Protein AF-A0A3P7MYC3-F1 (afdb_monomer_lite)

InterPro domains:
  IPR011935 Conserved hypothetical protein CHP02231 [PTHR31005] (7-88)
  IPR037291 Domain of unknown function DUF4139 [PF13598] (20-87)

Secondary structure (DSSP, 8-state):
--PPPPP--PPP--TT----------TTEEEEEPPPEEEEEEE-SSS-EEEEEEE--EEEEE-SSS--------PPPPPSSTT-----

pLDDT: mean 75.91, std 12.46, range [37.31, 91.69]

Structure (mmCIF, N/CA/C/O backbone):
data_AF-A0A3P7MYC3-F1
#
_entry.id   AF-A0A3P7MYC3-F1
#
loop_
_atom_site.group_PDB
_atom_site.id
_atom_site.type_symbol
_atom_site.label_atom_id
_atom_site.label_alt_id
_atom_site.label_comp_id
_atom_site.label_asym_id
_atom_site.label_entity_id
_atom_site.label_seq_id
_atom_site.pdbx_PDB_ins_code
_atom_site.Cartn_x
_atom_site.Cartn_y
_atom_site.Cartn_z
_atom_site.occupancy
_atom_site.B_iso_or_equiv
_atom_site.auth_seq_id
_atom_site.auth_comp_id
_atom_site.auth_asym_id
_atom_site.auth_atom_id
_atom_site.pdbx_PDB_model_num
ATOM 1 N N . MET A 1 1 ? 7.156 22.119 -21.448 1.00 39.41 1 MET A N 1
ATOM 2 C CA . MET A 1 1 ? 7.632 20.748 -21.162 1.00 39.41 1 MET A CA 1
ATOM 3 C C . MET A 1 1 ? 8.310 20.796 -19.806 1.00 39.41 1 MET A C 1
ATOM 5 O O . MET A 1 1 ? 9.308 21.489 -19.689 1.00 39.41 1 MET A O 1
ATOM 9 N N . ASN A 1 2 ? 7.730 20.172 -18.779 1.00 37.31 2 ASN A N 1
ATOM 10 C CA . ASN A 1 2 ? 8.279 20.213 -17.420 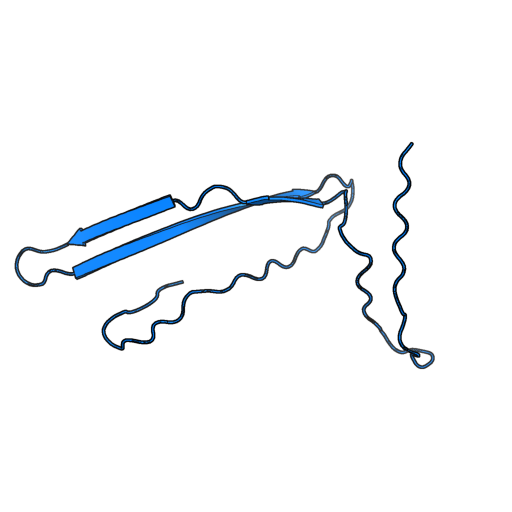1.00 37.31 2 ASN A CA 1
ATOM 11 C C . ASN A 1 2 ? 9.092 18.938 -17.183 1.00 37.31 2 ASN A C 1
ATOM 13 O O . ASN A 1 2 ? 8.516 17.856 -17.089 1.00 37.31 2 ASN A O 1
ATOM 17 N N . THR A 1 3 ? 10.415 19.067 -17.119 1.00 40.03 3 THR A N 1
ATOM 18 C CA . THR A 1 3 ? 11.333 17.959 -16.827 1.00 40.03 3 THR A CA 1
ATOM 19 C C . THR A 1 3 ? 11.608 17.929 -15.328 1.00 40.03 3 THR A C 1
ATOM 21 O O . THR A 1 3 ? 12.081 18.913 -14.765 1.00 40.03 3 THR A O 1
ATOM 24 N N . ILE A 1 4 ? 11.292 16.812 -14.670 1.00 52.12 4 ILE A N 1
ATOM 25 C CA . ILE A 1 4 ? 11.585 16.594 -13.249 1.00 52.12 4 ILE A CA 1
ATOM 26 C C . ILE A 1 4 ? 12.930 15.866 -13.151 1.00 52.12 4 ILE A C 1
ATOM 28 O O . ILE A 1 4 ? 13.090 14.787 -13.718 1.00 52.12 4 ILE A O 1
ATOM 32 N N . HIS A 1 5 ? 13.888 16.454 -12.433 1.00 49.78 5 HIS A N 1
ATOM 33 C CA . HIS A 1 5 ? 15.183 15.839 -12.138 1.00 49.78 5 HIS A CA 1
ATOM 34 C C . HIS A 1 5 ? 15.132 15.151 -10.767 1.00 49.78 5 HIS A C 1
ATOM 36 O O . HIS A 1 5 ? 14.925 15.813 -9.752 1.00 49.78 5 HIS A O 1
ATOM 42 N N . PHE A 1 6 ? 15.348 13.834 -10.727 1.00 50.78 6 PHE A N 1
ATOM 43 C CA . PHE A 1 6 ? 15.534 13.083 -9.483 1.00 50.78 6 PHE A CA 1
ATOM 44 C C . PHE A 1 6 ? 17.032 12.835 -9.262 1.00 50.78 6 PHE A C 1
ATOM 46 O O . PHE A 1 6 ? 17.686 12.220 -10.102 1.00 50.78 6 PHE A O 1
ATOM 53 N N . GLN A 1 7 ? 17.584 13.314 -8.143 1.00 54.56 7 GLN A N 1
ATOM 54 C CA . GLN A 1 7 ? 18.947 12.989 -7.715 1.00 54.56 7 GLN A CA 1
ATOM 55 C C . GLN A 1 7 ? 18.878 11.863 -6.676 1.00 54.56 7 GLN A C 1
ATOM 57 O O . GLN A 1 7 ? 18.317 12.042 -5.597 1.00 54.56 7 GLN A O 1
ATOM 62 N N . THR A 1 8 ? 19.442 10.699 -6.992 1.00 59.12 8 THR A N 1
ATOM 63 C CA . THR A 1 8 ? 19.514 9.550 -6.075 1.00 59.12 8 THR A CA 1
ATOM 64 C C . THR A 1 8 ? 20.962 9.192 -5.780 1.00 59.12 8 THR A C 1
ATOM 66 O O . THR A 1 8 ? 21.743 8.950 -6.699 1.00 59.12 8 THR A O 1
ATOM 69 N N . PHE A 1 9 ? 21.314 9.124 -4.495 1.00 61.59 9 PHE A N 1
ATOM 70 C CA . PHE A 1 9 ? 22.631 8.686 -4.041 1.00 61.59 9 PHE A CA 1
ATOM 71 C C . PHE A 1 9 ? 22.716 7.160 -4.069 1.00 61.59 9 PHE A C 1
ATOM 73 O O . PHE A 1 9 ? 22.018 6.466 -3.326 1.00 61.59 9 PHE A O 1
ATOM 80 N N . LEU A 1 10 ? 23.577 6.642 -4.939 1.00 67.62 10 LEU A N 1
ATOM 81 C CA . LEU A 1 10 ? 23.873 5.220 -5.037 1.00 67.62 10 LEU A CA 1
ATOM 82 C C . LEU A 1 10 ? 24.970 4.895 -4.016 1.00 67.62 10 LEU A C 1
ATOM 84 O O . LEU A 1 10 ? 26.021 5.535 -3.998 1.00 67.62 10 LEU A O 1
ATOM 88 N N . LYS A 1 11 ? 24.705 3.945 -3.116 1.00 67.94 11 LYS A N 1
ATOM 89 C CA . LYS A 1 11 ? 25.716 3.475 -2.160 1.00 67.94 11 LYS A CA 1
ATOM 90 C C . LYS A 1 11 ? 26.829 2.762 -2.935 1.00 67.94 11 LYS A C 1
ATOM 92 O O . LYS A 1 11 ? 26.534 2.089 -3.918 1.00 67.94 11 LYS A O 1
ATOM 97 N N . SER A 1 12 ? 28.081 2.903 -2.498 1.00 73.12 12 SER A N 1
ATOM 98 C CA . SER A 1 12 ? 29.191 2.133 -3.073 1.00 73.12 12 SER A CA 1
ATOM 99 C C . SER A 1 12 ? 28.911 0.642 -2.872 1.00 73.12 12 SER A C 1
ATOM 101 O O . SER A 1 12 ? 28.703 0.215 -1.736 1.00 73.12 12 SER A O 1
ATOM 103 N N . VAL A 1 13 ? 28.829 -0.112 -3.967 1.00 80.81 13 VAL A N 1
ATOM 104 C CA . VAL A 1 13 ? 28.490 -1.544 -3.993 1.00 80.81 13 VAL A CA 1
ATOM 105 C C . VAL A 1 13 ? 29.630 -2.309 -4.645 1.00 80.81 13 VAL A C 1
ATOM 107 O O . VAL A 1 13 ? 30.275 -1.803 -5.566 1.00 80.81 13 VAL A O 1
ATOM 110 N N . SER A 1 14 ? 29.903 -3.516 -4.157 1.00 84.25 14 SER A N 1
ATOM 111 C CA . SER A 1 14 ? 31.008 -4.320 -4.681 1.00 84.25 14 SER A CA 1
ATOM 112 C C . SER A 1 14 ? 30.664 -4.906 -6.059 1.00 84.25 14 SER A C 1
ATOM 114 O O . SER A 1 14 ? 29.486 -5.136 -6.353 1.00 84.25 14 SER A O 1
ATOM 116 N N . PRO A 1 15 ? 31.657 -5.204 -6.919 1.00 78.81 15 PRO A N 1
ATOM 117 C CA . PRO A 1 15 ? 31.409 -5.913 -8.172 1.00 78.81 15 PRO A CA 1
ATOM 118 C C . PRO A 1 15 ? 30.673 -7.241 -7.920 1.00 78.81 15 PRO A C 1
ATOM 120 O O . PRO A 1 15 ? 31.165 -8.098 -7.190 1.00 78.81 15 PRO A O 1
ATOM 123 N N . GLY A 1 16 ? 29.484 -7.403 -8.510 1.00 81.75 16 GLY A N 1
ATOM 124 C CA . GLY A 1 16 ? 28.625 -8.588 -8.344 1.00 81.75 16 GLY A CA 1
ATOM 125 C C . GLY A 1 16 ? 27.527 -8.465 -7.278 1.00 81.75 16 GLY A C 1
ATOM 126 O O . GLY A 1 16 ? 26.673 -9.345 -7.177 1.00 81.75 16 GLY A O 1
ATOM 127 N N . GLU A 1 17 ? 27.499 -7.377 -6.510 1.00 82.12 17 GLU A N 1
ATOM 128 C CA . GLU A 1 17 ? 26.494 -7.149 -5.474 1.00 82.12 17 GLU A CA 1
ATOM 129 C C . GLU A 1 17 ? 25.189 -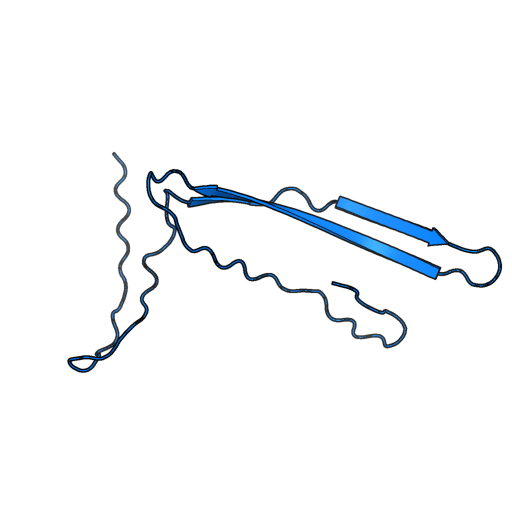6.578 -6.059 1.00 82.12 17 GLU A C 1
ATOM 131 O O . GLU A 1 17 ? 25.192 -5.707 -6.932 1.00 82.12 17 GLU A O 1
ATOM 136 N N . ARG A 1 18 ? 24.040 -7.065 -5.575 1.00 78.31 18 ARG A N 1
ATOM 137 C CA . ARG A 1 18 ? 22.728 -6.509 -5.932 1.00 78.31 18 ARG A CA 1
ATOM 138 C C . ARG A 1 18 ? 22.395 -5.364 -4.989 1.00 78.31 18 ARG A C 1
ATOM 140 O O . ARG A 1 18 ? 22.424 -5.539 -3.776 1.00 78.31 18 ARG A O 1
ATOM 147 N N . PHE A 1 19 ? 21.985 -4.230 -5.542 1.00 79.06 19 PHE A N 1
ATOM 148 C CA . PHE A 1 19 ? 21.534 -3.082 -4.763 1.00 79.06 19 PHE A CA 1
ATOM 149 C C . PHE A 1 19 ? 20.110 -2.679 -5.142 1.00 79.06 19 PHE A C 1
ATOM 151 O O . PHE A 1 19 ? 19.626 -2.976 -6.232 1.00 79.06 19 PHE A O 1
ATOM 158 N N . SER A 1 20 ? 19.438 -1.984 -4.224 1.00 74.06 20 SER A N 1
ATOM 159 C CA . SER A 1 20 ? 18.116 -1.399 -4.442 1.00 74.06 20 SER A CA 1
ATOM 160 C C . SER A 1 20 ? 18.234 0.118 -4.375 1.00 74.06 20 SER A C 1
ATOM 162 O O . SER A 1 20 ? 18.764 0.651 -3.400 1.00 74.06 20 SER A O 1
ATOM 164 N N . CYS A 1 21 ? 17.722 0.818 -5.385 1.00 74.06 21 CYS A N 1
ATOM 165 C CA . CYS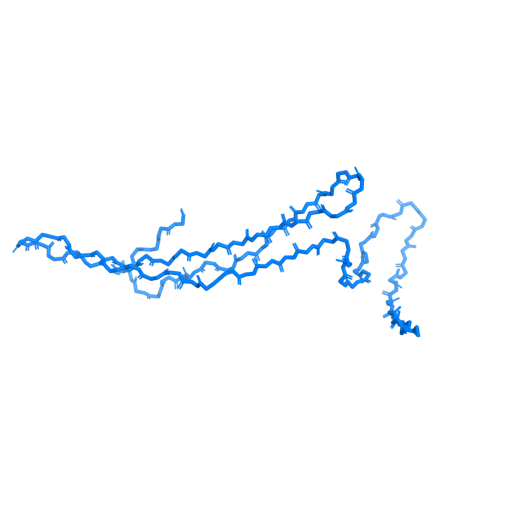 A 1 21 ? 17.635 2.276 -5.395 1.00 74.06 21 CYS A CA 1
ATOM 166 C C . CYS A 1 21 ? 16.201 2.713 -5.713 1.00 74.06 21 CYS A C 1
ATOM 168 O O . CYS A 1 21 ? 15.544 2.152 -6.588 1.00 74.06 21 CYS A O 1
ATOM 170 N N . SER A 1 22 ? 15.698 3.695 -4.968 1.00 73.88 22 SER A N 1
ATOM 171 C CA . SER A 1 22 ? 14.358 4.241 -5.179 1.00 73.88 22 SER A CA 1
ATOM 172 C C . SER A 1 22 ? 14.444 5.400 -6.163 1.00 73.88 22 SER A C 1
ATOM 174 O O . SER A 1 22 ? 14.925 6.466 -5.796 1.00 73.88 22 SER A O 1
ATOM 176 N N . LEU A 1 23 ? 13.961 5.205 -7.390 1.00 76.81 23 LEU A N 1
ATOM 177 C CA . LEU A 1 23 ? 14.023 6.204 -8.470 1.00 76.81 23 LEU A CA 1
ATOM 178 C C . LEU A 1 23 ? 12.891 7.249 -8.424 1.00 76.81 23 LEU A C 1
ATOM 180 O O . LEU A 1 23 ? 12.730 8.034 -9.353 1.00 76.81 23 LEU A O 1
ATOM 184 N N . GLY A 1 24 ? 12.112 7.274 -7.341 1.00 75.50 24 GLY A N 1
ATOM 185 C CA . GLY A 1 24 ? 10.976 8.175 -7.174 1.00 75.50 24 GLY A CA 1
ATOM 186 C C . GLY A 1 24 ? 9.646 7.555 -7.604 1.00 75.50 24 GLY A C 1
ATOM 187 O O . GLY A 1 24 ? 9.473 6.336 -7.580 1.00 75.50 24 GLY A O 1
ATOM 188 N N . VAL A 1 25 ? 8.679 8.417 -7.922 1.00 77.00 25 VAL A N 1
ATOM 189 C CA . VAL A 1 25 ? 7.307 8.019 -8.262 1.00 77.00 25 VAL A CA 1
ATOM 190 C C . VAL A 1 25 ? 7.244 7.598 -9.726 1.00 77.00 25 VAL A C 1
ATOM 192 O O . VAL A 1 25 ? 7.541 8.385 -10.622 1.00 77.00 25 VAL A O 1
ATOM 195 N N . ASP A 1 26 ? 6.823 6.360 -9.965 1.00 81.44 26 ASP A N 1
ATOM 196 C CA . ASP A 1 26 ? 6.612 5.829 -11.306 1.00 81.44 26 ASP A CA 1
ATOM 197 C C . ASP A 1 26 ? 5.320 6.393 -11.914 1.00 81.44 26 ASP A C 1
ATOM 199 O O . ASP A 1 26 ? 4.219 6.061 -11.476 1.00 81.44 26 ASP A O 1
ATOM 203 N N . THR A 1 27 ? 5.437 7.241 -12.937 1.00 80.38 27 THR A N 1
ATOM 204 C CA . THR A 1 27 ? 4.282 7.885 -13.583 1.00 80.38 27 THR A CA 1
ATOM 205 C C . THR A 1 27 ? 3.404 6.915 -14.373 1.00 80.38 27 THR A C 1
ATOM 207 O O . THR A 1 27 ? 2.257 7.247 -14.677 1.00 80.38 27 THR A O 1
ATOM 210 N N . ALA A 1 28 ? 3.900 5.714 -14.689 1.00 84.12 28 ALA A N 1
ATOM 211 C CA . ALA A 1 28 ? 3.131 4.699 -15.396 1.00 84.12 28 ALA A CA 1
ATOM 212 C C . ALA A 1 28 ? 2.246 3.862 -14.457 1.00 84.12 28 ALA A C 1
ATOM 214 O O . ALA A 1 28 ? 1.310 3.212 -14.931 1.00 84.12 28 ALA A O 1
ATOM 215 N N . ILE A 1 29 ? 2.492 3.894 -13.144 1.00 86.38 29 ILE A N 1
ATOM 216 C CA . ILE A 1 29 ? 1.666 3.221 -12.139 1.00 86.38 29 ILE A CA 1
ATOM 217 C C . ILE A 1 29 ? 0.832 4.267 -11.404 1.00 86.38 29 ILE A C 1
ATOM 219 O O . ILE A 1 29 ? 1.335 5.044 -10.598 1.00 86.38 29 ILE A O 1
ATOM 223 N N . ARG A 1 30 ? -0.477 4.275 -11.656 1.00 87.81 30 ARG A N 1
ATOM 224 C CA . ARG A 1 30 ? -1.406 5.176 -10.971 1.00 87.81 30 ARG A CA 1
ATOM 225 C C . ARG A 1 30 ? -2.043 4.462 -9.788 1.00 87.81 30 ARG A C 1
ATOM 227 O O . ARG A 1 30 ? -2.667 3.418 -9.961 1.00 87.81 30 ARG A O 1
ATOM 234 N N . ILE A 1 31 ? -1.919 5.056 -8.607 1.00 87.88 31 ILE A N 1
ATOM 235 C CA . ILE A 1 31 ? -2.535 4.572 -7.370 1.00 87.88 31 ILE A CA 1
ATOM 236 C C . ILE A 1 31 ? -3.594 5.585 -6.945 1.00 87.88 31 ILE A C 1
ATOM 238 O O . ILE A 1 31 ? -3.313 6.778 -6.843 1.00 87.88 31 ILE A O 1
ATOM 242 N N . GLU A 1 32 ? -4.813 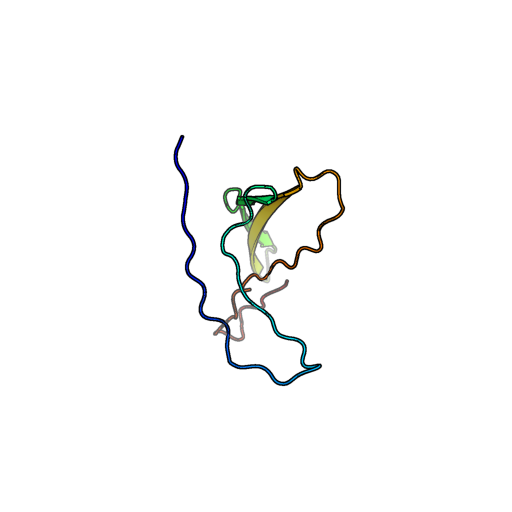5.116 -6.707 1.00 89.19 32 GLU A N 1
ATOM 243 C CA . GLU A 1 32 ? -5.910 5.929 -6.197 1.00 89.19 32 GLU A CA 1
ATOM 244 C C . GLU A 1 32 ? -6.421 5.345 -4.879 1.00 89.19 32 GLU A C 1
ATOM 246 O O . GLU A 1 32 ? -6.844 4.190 -4.813 1.00 89.19 32 GLU A O 1
ATOM 251 N N . TYR A 1 33 ? -6.399 6.171 -3.834 1.00 89.62 33 TYR A N 1
ATOM 252 C CA . TYR A 1 33 ? -6.976 5.855 -2.534 1.00 89.62 33 TYR A CA 1
ATOM 253 C C . TYR A 1 33 ? 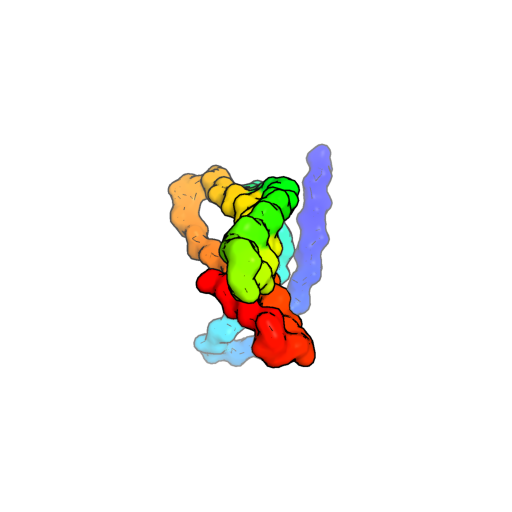-8.393 6.406 -2.489 1.00 89.62 33 TYR A C 1
ATOM 255 O O . TYR A 1 33 ? -8.595 7.622 -2.502 1.00 89.62 33 TYR A O 1
ATOM 263 N N . LYS A 1 34 ? -9.384 5.516 -2.460 1.00 89.69 34 LYS A N 1
ATOM 264 C CA . LYS A 1 34 ? -10.773 5.933 -2.281 1.00 89.69 34 LYS A CA 1
ATOM 265 C C . LYS A 1 34 ? -11.027 6.314 -0.817 1.00 89.69 34 LYS A C 1
ATOM 267 O O . LYS A 1 34 ? -10.259 5.924 0.058 1.00 89.69 34 LYS A O 1
ATOM 272 N N . PRO A 1 35 ? -12.083 7.093 -0.532 1.00 86.69 35 PRO A N 1
ATOM 273 C CA . PRO A 1 35 ? -12.469 7.390 0.841 1.00 86.69 35 PRO A CA 1
ATOM 274 C C . PRO A 1 35 ? -12.760 6.114 1.637 1.00 86.69 35 PRO A C 1
ATOM 276 O O . PRO A 1 35 ? -13.428 5.207 1.137 1.00 86.69 35 PRO A O 1
ATOM 279 N N . VAL A 1 36 ? -12.294 6.081 2.888 1.00 85.12 36 VAL A N 1
ATOM 280 C CA . VAL A 1 36 ? -12.553 4.973 3.815 1.00 85.12 36 VAL A CA 1
ATOM 281 C C . VAL A 1 36 ? -14.043 4.922 4.124 1.00 85.12 36 VAL A C 1
ATOM 283 O O . VAL A 1 36 ? -14.606 5.901 4.624 1.00 85.12 36 VAL A O 1
ATOM 286 N N . LYS A 1 37 ? -14.673 3.774 3.889 1.00 84.56 37 LYS A N 1
ATOM 287 C CA . LYS A 1 37 ? -16.043 3.539 4.346 1.00 84.56 37 LYS A CA 1
ATOM 288 C C . LYS A 1 37 ? -16.007 3.030 5.779 1.00 84.56 37 LYS A C 1
ATOM 290 O O . LYS A 1 37 ? -15.163 2.206 6.129 1.00 84.56 37 LYS A O 1
ATOM 295 N N . LYS A 1 38 ? -16.907 3.550 6.607 1.00 83.06 38 LYS A N 1
ATOM 296 C CA . LYS A 1 38 ? -17.036 3.175 8.015 1.00 83.06 38 LYS A CA 1
ATOM 297 C C . LYS A 1 38 ? -18.424 2.605 8.235 1.00 83.06 38 LYS A C 1
ATOM 299 O O . LYS A 1 38 ? -19.404 3.286 7.943 1.00 83.06 38 LYS A O 1
ATOM 304 N N . TYR A 1 39 ? -18.489 1.394 8.762 1.00 80.12 39 TYR A N 1
ATOM 305 C CA . TYR A 1 39 ? -19.743 0.739 9.109 1.00 80.12 39 TYR A CA 1
ATOM 306 C C . TYR A 1 39 ? -19.737 0.408 10.594 1.00 80.12 39 TYR A C 1
ATOM 308 O O . TYR A 1 39 ? -18.718 -0.030 11.132 1.00 80.12 39 TYR A O 1
ATOM 316 N N . HIS A 1 40 ? -20.863 0.663 11.252 1.00 75.12 40 HIS A N 1
ATOM 317 C CA . HIS A 1 40 ? -21.072 0.319 12.649 1.00 75.12 40 HIS A CA 1
ATOM 318 C C . HIS A 1 40 ? -22.070 -0.829 12.712 1.00 75.12 40 HIS A C 1
ATOM 320 O O . HIS A 1 40 ? -23.212 -0.675 12.283 1.00 75.12 40 HIS A O 1
ATOM 326 N N . GLU A 1 41 ? -21.631 -1.971 13.224 1.00 71.75 41 GLU A N 1
ATOM 327 C CA . GLU A 1 41 ? -22.492 -3.121 13.473 1.00 71.75 41 GLU A CA 1
ATOM 328 C C . GLU A 1 41 ? -22.649 -3.296 14.980 1.00 71.75 41 GLU A C 1
ATOM 330 O O . GLU A 1 41 ? -21.668 -3.446 15.709 1.00 71.75 41 GLU A O 1
ATOM 335 N N . GLU A 1 42 ? -23.892 -3.276 15.450 1.00 69.56 42 GLU A N 1
ATOM 336 C CA . GLU A 1 42 ? -24.241 -3.553 16.839 1.00 69.56 42 GLU A CA 1
ATOM 337 C C . GLU A 1 42 ? -25.158 -4.779 16.855 1.00 69.56 42 GLU A C 1
ATOM 339 O O . GLU A 1 42 ? -26.248 -4.758 16.284 1.00 69.56 42 GLU A O 1
ATOM 344 N N . VAL A 1 43 ? -24.698 -5.880 17.458 1.00 63.62 43 VAL A N 1
ATOM 345 C CA . VAL A 1 43 ? -25.428 -7.157 17.472 1.00 63.62 43 VAL A CA 1
ATOM 346 C C . VAL A 1 43 ? -25.722 -7.581 18.915 1.00 63.62 43 VAL A C 1
ATOM 348 O O . VAL A 1 43 ? -24.807 -7.664 19.736 1.00 63.62 43 VAL A O 1
ATOM 351 N N . GLY A 1 44 ? -26.995 -7.904 19.200 1.00 55.25 44 GLY A N 1
ATOM 352 C CA . GLY A 1 44 ? -27.440 -8.660 20.383 1.00 55.25 44 GLY A CA 1
ATOM 353 C C . GLY A 1 44 ? -28.207 -7.875 21.465 1.00 55.25 44 GLY A C 1
ATOM 354 O O . GLY A 1 44 ? -27.829 -6.771 21.840 1.00 55.25 44 GLY A O 1
ATOM 355 N N . TYR A 1 45 ? -29.260 -8.497 22.020 1.00 53.75 45 TYR A N 1
ATOM 356 C CA . TYR A 1 45 ? -30.083 -7.959 23.123 1.00 53.75 45 TYR A CA 1
ATOM 357 C C . TYR A 1 45 ? -29.541 -8.277 24.537 1.00 53.75 45 TYR A C 1
ATOM 359 O O . TYR A 1 45 ? -29.945 -7.621 25.490 1.00 53.75 45 TYR A O 1
ATOM 367 N N . ILE A 1 46 ? -28.638 -9.261 24.691 1.00 59.78 46 ILE A N 1
ATOM 368 C CA . ILE A 1 46 ? -28.110 -9.716 26.004 1.00 59.78 46 ILE A CA 1
ATOM 369 C C . ILE A 1 46 ? -26.601 -9.444 26.157 1.00 59.78 46 ILE A C 1
ATOM 371 O O . ILE A 1 46 ? -26.156 -9.049 27.227 1.00 59.78 46 ILE A O 1
ATOM 375 N N . ASN A 1 47 ? -25.811 -9.588 25.087 1.00 58.66 47 ASN A N 1
ATOM 376 C CA . ASN A 1 47 ? -24.398 -9.195 25.042 1.00 58.66 47 ASN A CA 1
ATOM 377 C C . ASN A 1 47 ? -24.196 -8.240 23.864 1.00 58.66 47 ASN A C 1
ATOM 379 O O . ASN A 1 47 ? -23.994 -8.692 22.737 1.00 58.66 47 ASN A O 1
ATOM 383 N N . LYS A 1 48 ? -24.280 -6.928 24.118 1.00 65.00 48 LYS A N 1
ATOM 384 C CA . LYS A 1 48 ? -24.021 -5.897 23.104 1.00 65.00 48 LYS A CA 1
ATOM 385 C C . LYS A 1 48 ? -22.575 -6.002 22.630 1.00 65.00 48 LYS A C 1
ATOM 387 O O . LYS A 1 48 ? -21.653 -5.630 23.351 1.00 65.00 48 LYS A O 1
ATOM 392 N N . THR A 1 49 ? -22.383 -6.502 21.415 1.00 64.56 49 THR A N 1
ATOM 393 C CA . THR A 1 49 ? -21.087 -6.453 20.735 1.00 64.56 49 THR A CA 1
ATOM 394 C C . THR A 1 49 ? -21.156 -5.360 19.681 1.00 64.56 49 THR A C 1
ATOM 396 O O . THR A 1 49 ? -21.977 -5.435 18.770 1.00 64.56 49 THR A O 1
ATOM 399 N N . SER A 1 50 ? -20.313 -4.338 19.829 1.00 70.19 50 SER A N 1
ATOM 400 C CA . SER A 1 50 ? -20.150 -3.267 18.847 1.00 70.19 50 SER A CA 1
ATOM 401 C C . SER A 1 50 ? -18.888 -3.525 18.028 1.00 70.19 50 SER A C 1
ATOM 403 O O . SER A 1 50 ? -17.811 -3.743 18.586 1.00 70.19 50 SER A O 1
ATOM 405 N N . SER A 1 51 ? -19.023 -3.522 16.705 1.00 72.88 51 SER A N 1
ATOM 406 C CA . SER A 1 51 ? -17.923 -3.650 15.754 1.00 72.88 51 SER A CA 1
ATOM 407 C C . SER A 1 51 ? -17.906 -2.436 14.837 1.00 72.88 51 SER A C 1
ATOM 409 O O . SER A 1 51 ? -18.934 -2.026 14.300 1.00 72.88 51 SER A O 1
ATOM 411 N N . THR A 1 52 ? -16.727 -1.842 14.657 1.00 77.38 52 THR A N 1
ATOM 412 C CA . THR A 1 52 ? -16.520 -0.776 13.673 1.00 77.38 52 THR A CA 1
ATOM 413 C C . THR A 1 52 ? -15.627 -1.301 12.563 1.00 77.38 52 THR A C 1
ATOM 415 O O . THR A 1 52 ? -14.466 -1.632 12.802 1.00 77.38 52 THR A O 1
ATOM 418 N N . VAL A 1 53 ? -16.170 -1.362 11.350 1.00 77.94 53 VAL A N 1
ATOM 419 C CA . VAL A 1 53 ? -15.474 -1.855 10.161 1.00 77.94 53 VAL A CA 1
ATOM 420 C C . VAL A 1 53 ? -14.989 -0.671 9.334 1.00 77.94 53 VAL A C 1
ATOM 422 O O . VAL A 1 53 ? -15.758 0.246 9.039 1.00 77.94 53 VAL A O 1
ATOM 425 N N . TYR A 1 54 ? -13.712 -0.705 8.956 1.00 81.12 54 TYR A N 1
ATOM 426 C CA . TYR A 1 54 ? -13.081 0.270 8.073 1.00 81.12 54 TYR A CA 1
ATOM 427 C C . TYR A 1 54 ? -12.727 -0.414 6.753 1.00 81.12 54 TYR A C 1
ATOM 429 O O . TYR A 1 54 ? -11.863 -1.286 6.722 1.00 81.12 54 TYR A O 1
ATOM 437 N N . GLU A 1 55 ? -13.367 -0.006 5.663 1.00 82.56 55 GLU A N 1
ATOM 438 C CA . GLU A 1 55 ? -13.088 -0.521 4.321 1.00 82.56 55 GLU A CA 1
ATOM 439 C C . GLU A 1 55 ? -12.312 0.535 3.530 1.00 82.56 55 GLU A C 1
ATOM 441 O O . GLU A 1 55 ? -12.812 1.637 3.293 1.00 82.56 55 GLU A O 1
ATOM 446 N N . GLN A 1 56 ? -11.081 0.201 3.133 1.00 85.56 56 GLN A N 1
ATOM 447 C CA . GLN A 1 56 ? -10.217 1.067 2.333 1.00 85.56 56 GLN A CA 1
ATOM 448 C C . GLN A 1 56 ? -10.000 0.454 0.951 1.00 85.56 56 GLN A C 1
ATOM 450 O O . GLN A 1 56 ? -9.331 -0.569 0.822 1.00 85.56 56 GLN A O 1
ATOM 455 N N . LEU A 1 57 ? -10.536 1.096 -0.089 1.00 88.44 57 LEU A N 1
ATOM 456 C CA . LEU A 1 57 ? -10.375 0.641 -1.470 1.00 88.44 57 LEU A CA 1
ATOM 457 C C . LEU A 1 57 ? -9.182 1.348 -2.125 1.00 88.44 57 LEU A C 1
ATOM 459 O O . LEU A 1 57 ? -9.182 2.568 -2.299 1.00 88.44 57 LEU A O 1
ATOM 463 N N . ILE A 1 58 ? -8.181 0.559 -2.517 1.00 89.31 58 ILE A N 1
ATOM 464 C CA . ILE A 1 58 ? -6.988 1.025 -3.230 1.00 89.31 58 ILE A CA 1
ATOM 465 C C . ILE A 1 58 ? -7.066 0.519 -4.668 1.00 89.31 58 ILE A C 1
ATOM 467 O O . ILE A 1 58 ? -7.057 -0.686 -4.911 1.00 89.31 58 ILE A O 1
ATOM 471 N N . VAL A 1 59 ? -7.138 1.439 -5.628 1.00 90.06 59 VAL A N 1
ATOM 472 C CA . VAL A 1 59 ? -7.160 1.115 -7.058 1.00 90.06 59 VAL A CA 1
ATOM 473 C C . VAL A 1 59 ? -5.767 1.331 -7.628 1.00 90.06 59 VAL A C 1
ATOM 475 O O . VAL A 1 59 ? -5.232 2.437 -7.571 1.00 90.06 59 VAL A O 1
ATOM 478 N N . VAL A 1 60 ? -5.185 0.278 -8.198 1.00 90.56 60 VAL A N 1
ATOM 479 C CA . VAL A 1 60 ? -3.874 0.329 -8.850 1.00 90.56 60 VAL A CA 1
ATOM 480 C C . VAL A 1 60 ? -4.049 0.088 -10.341 1.00 90.56 60 VAL A C 1
ATOM 482 O O . VAL A 1 60 ? -4.588 -0.935 -10.754 1.00 90.56 60 VAL A O 1
ATOM 485 N N . LYS A 1 61 ? -3.588 1.036 -11.156 1.00 90.69 61 LYS A N 1
ATOM 486 C CA . LYS A 1 61 ? -3.633 0.960 -12.615 1.00 90.69 61 LYS A CA 1
ATOM 487 C C . LYS A 1 61 ? -2.218 0.986 -13.178 1.00 90.69 61 LYS A C 1
ATOM 489 O O . LYS A 1 61 ? -1.499 1.968 -13.005 1.00 90.69 61 LYS A O 1
ATOM 494 N N . ASN A 1 62 ? -1.854 -0.080 -13.884 1.00 91.69 62 ASN A N 1
ATOM 495 C CA . ASN A 1 62 ? -0.640 -0.130 -14.688 1.00 91.69 62 ASN A CA 1
ATOM 496 C C . ASN A 1 62 ? -0.939 0.396 -16.099 1.00 91.69 62 ASN A C 1
ATOM 498 O O . ASN A 1 62 ? -1.845 -0.100 -1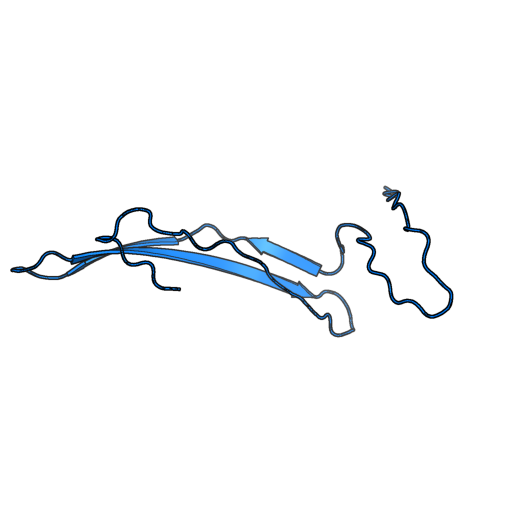6.765 1.00 91.69 62 ASN A O 1
ATOM 502 N N . SER A 1 63 ? -0.200 1.417 -16.525 1.00 88.81 63 SER A N 1
ATOM 503 C CA . SER A 1 63 ? -0.311 2.037 -17.854 1.00 88.81 63 SER A CA 1
ATOM 504 C C . SER A 1 63 ? 0.753 1.531 -18.832 1.00 88.81 63 SER A C 1
ATOM 506 O O . SER A 1 63 ? 0.779 1.980 -19.975 1.00 88.81 63 SER A O 1
ATOM 508 N N . ARG A 1 64 ? 1.664 0.656 -18.386 1.00 87.19 64 ARG A N 1
ATOM 509 C CA . ARG A 1 64 ? 2.689 0.038 -19.233 1.00 87.19 64 ARG A CA 1
ATOM 510 C C . ARG A 1 64 ? 2.099 -1.110 -20.046 1.00 87.19 64 ARG A C 1
ATOM 512 O O . ARG A 1 64 ? 1.119 -1.727 -19.638 1.00 87.19 64 ARG A O 1
ATOM 519 N N . SER A 1 65 ? 2.750 -1.421 -21.163 1.00 87.50 65 SER A N 1
ATOM 520 C CA . SER A 1 65 ? 2.536 -2.672 -21.900 1.00 87.50 65 SER A CA 1
ATOM 521 C C . SER A 1 65 ? 2.947 -3.895 -21.081 1.00 87.50 65 SER A C 1
ATOM 523 O O . SER A 1 65 ? 2.359 -4.964 -21.223 1.00 87.50 65 SER A O 1
ATOM 525 N N . ASP A 1 66 ? 3.941 -3.721 -20.210 1.00 91.31 66 ASP A N 1
ATOM 526 C CA . ASP A 1 66 ? 4.598 -4.816 -19.507 1.00 91.31 66 ASP A CA 1
ATOM 527 C C . ASP A 1 66 ? 4.031 -4.999 -18.095 1.00 91.31 66 ASP A C 1
ATOM 529 O O . ASP A 1 66 ? 3.554 -4.055 -17.451 1.00 91.31 66 ASP A O 1
ATOM 533 N N . ALA A 1 67 ? 4.117 -6.227 -17.583 1.00 87.81 67 ALA A N 1
ATOM 534 C CA . ALA A 1 67 ? 3.698 -6.543 -16.224 1.00 87.81 67 ALA A CA 1
ATOM 535 C C . ALA A 1 67 ? 4.607 -5.854 -15.192 1.00 87.81 67 ALA A C 1
ATOM 537 O O . ALA A 1 67 ? 5.833 -5.910 -15.279 1.00 87.81 67 ALA A O 1
ATOM 538 N N . ALA A 1 68 ? 3.995 -5.238 -14.181 1.00 87.06 68 ALA A N 1
ATOM 539 C CA . ALA A 1 68 ? 4.699 -4.625 -13.063 1.00 87.06 68 ALA A CA 1
ATOM 540 C C . ALA A 1 68 ? 4.470 -5.442 -11.787 1.00 87.06 68 ALA A C 1
ATOM 542 O O . ALA A 1 68 ? 3.335 -5.797 -11.464 1.00 87.06 68 ALA A O 1
ATOM 543 N N . LEU A 1 69 ? 5.544 -5.707 -11.042 1.00 87.75 69 LEU A N 1
ATOM 544 C CA . LEU A 1 69 ? 5.458 -6.279 -9.701 1.00 87.75 69 LEU A CA 1
ATOM 545 C C . LEU A 1 69 ? 5.195 -5.150 -8.700 1.00 87.75 69 LEU A C 1
ATOM 547 O O . LEU A 1 69 ? 6.004 -4.231 -8.574 1.00 87.75 69 LEU A O 1
ATOM 551 N N . ILE A 1 70 ? 4.067 -5.216 -7.992 1.00 85.31 70 ILE A N 1
ATOM 552 C CA . ILE A 1 70 ? 3.622 -4.156 -7.082 1.00 85.31 70 ILE A CA 1
ATOM 553 C C . ILE A 1 70 ? 3.460 -4.730 -5.678 1.00 85.31 70 ILE A C 1
ATOM 555 O O . ILE A 1 70 ? 2.725 -5.693 -5.473 1.00 85.31 70 ILE A O 1
ATOM 559 N N . THR A 1 71 ? 4.110 -4.094 -4.705 1.00 87.62 71 THR A N 1
ATOM 560 C CA . THR A 1 71 ? 3.990 -4.435 -3.283 1.00 87.62 71 THR A CA 1
ATOM 561 C C . THR A 1 71 ? 3.310 -3.289 -2.548 1.00 87.62 71 THR A C 1
ATOM 563 O O . THR A 1 71 ? 3.874 -2.201 -2.439 1.00 87.62 71 THR A O 1
ATOM 566 N N . ILE A 1 72 ? 2.115 -3.535 -2.011 1.00 83.50 72 ILE A N 1
ATOM 567 C CA . ILE A 1 72 ? 1.364 -2.557 -1.215 1.00 83.50 72 ILE A CA 1
ATOM 568 C C . ILE A 1 72 ? 1.648 -2.815 0.267 1.00 83.50 72 ILE A C 1
ATOM 570 O O . ILE A 1 72 ? 1.460 -3.927 0.756 1.00 83.50 72 ILE A O 1
ATOM 574 N N . LYS A 1 73 ? 2.105 -1.788 0.990 1.00 86.06 73 LYS A N 1
ATOM 575 C CA . LYS A 1 73 ? 2.313 -1.839 2.444 1.00 86.06 73 LYS A CA 1
ATOM 576 C C . LYS A 1 73 ? 1.316 -0.908 3.121 1.00 86.06 73 LYS A C 1
ATOM 578 O O . LYS A 1 73 ? 1.335 0.292 2.863 1.00 86.06 73 LYS A O 1
ATOM 583 N N . GLN A 1 74 ? 0.479 -1.454 3.997 1.00 81.69 74 GLN A N 1
ATOM 584 C CA . GLN A 1 74 ? -0.493 -0.693 4.777 1.00 81.69 74 GLN A CA 1
ATOM 585 C C . GLN A 1 74 ? -0.343 -1.029 6.261 1.00 81.69 74 GLN A C 1
ATOM 587 O O . GLN A 1 74 ? -0.085 -2.174 6.626 1.00 81.69 74 GLN A O 1
ATOM 592 N N . GLN A 1 75 ? -0.481 -0.017 7.115 1.00 80.31 75 GLN A N 1
ATOM 593 C CA . GLN A 1 75 ? -0.529 -0.217 8.558 1.00 80.31 75 GLN A CA 1
ATOM 594 C C . GLN A 1 75 ? -1.940 -0.643 8.963 1.00 80.31 75 GLN A C 1
ATOM 596 O O . GLN A 1 75 ? -2.918 0.005 8.587 1.00 80.31 75 GLN A O 1
ATOM 601 N N . VAL A 1 76 ? -2.033 -1.722 9.737 1.00 78.38 76 VAL A N 1
ATOM 602 C CA . VAL A 1 76 ? -3.274 -2.124 10.403 1.00 78.38 76 VAL A CA 1
ATOM 603 C C . VAL A 1 76 ? -3.289 -1.547 11.817 1.00 78.38 76 VAL A C 1
ATOM 605 O O . VAL A 1 76 ? -2.246 -1.541 12.480 1.00 78.38 76 VAL A O 1
ATOM 608 N N . PRO A 1 77 ? -4.434 -1.028 12.292 1.00 74.44 77 PRO A N 1
ATOM 609 C CA . PRO A 1 77 ? -4.532 -0.529 13.652 1.00 74.44 77 PRO A CA 1
ATOM 610 C C . PRO A 1 77 ? -4.238 -1.669 14.628 1.00 74.44 77 PRO A C 1
ATOM 612 O O . PRO A 1 77 ? -4.745 -2.778 14.481 1.00 74.44 77 PRO A O 1
ATOM 615 N N . ARG A 1 78 ? -3.410 -1.401 15.635 1.00 74.69 78 ARG A N 1
ATOM 616 C CA . ARG A 1 78 ? -3.150 -2.340 16.725 1.00 74.69 78 ARG A CA 1
ATOM 617 C C . ARG A 1 78 ? -3.920 -1.860 17.945 1.00 74.69 78 ARG A C 1
ATOM 619 O O . ARG A 1 78 ? -3.719 -0.727 18.372 1.00 74.69 78 ARG A O 1
ATOM 626 N N . SER A 1 79 ? -4.794 -2.703 18.486 1.00 75.75 79 SER A N 1
ATOM 627 C CA . SER A 1 79 ? -5.500 -2.361 19.720 1.00 75.75 79 SER A CA 1
ATOM 628 C C . SER A 1 79 ? -4.528 -2.285 20.900 1.00 75.75 79 SER A C 1
ATOM 630 O O . SER A 1 79 ? -3.657 -3.145 21.042 1.00 75.75 79 SER A O 1
ATOM 632 N N . THR A 1 80 ? -4.695 -1.267 21.741 1.00 76.50 80 THR A N 1
ATOM 633 C CA . THR A 1 80 ? -4.045 -1.131 23.053 1.00 76.50 80 THR A CA 1
ATOM 634 C C . THR A 1 80 ? -4.918 -1.644 24.204 1.00 76.50 80 THR A C 1
ATOM 636 O O . THR A 1 80 ? -4.432 -1.726 25.326 1.00 76.50 80 THR A O 1
ATOM 639 N N . ASP A 1 81 ? -6.180 -1.999 23.938 1.00 75.12 81 ASP A N 1
ATOM 640 C CA . ASP A 1 81 ? -7.127 -2.572 24.902 1.00 75.12 81 ASP A CA 1
ATOM 641 C C . ASP A 1 81 ? -7.411 -4.040 24.541 1.00 75.12 81 ASP A C 1
ATOM 643 O O . ASP A 1 81 ? -7.790 -4.351 23.407 1.00 75.12 81 ASP A O 1
ATOM 647 N N . GLU A 1 82 ? -7.250 -4.948 25.505 1.00 70.88 82 GLU A N 1
ATOM 648 C CA . GLU A 1 82 ? -7.498 -6.388 25.344 1.00 70.88 82 GLU A CA 1
ATOM 649 C C . GLU A 1 82 ? -8.960 -6.716 24.995 1.00 70.88 82 GLU A C 1
ATOM 651 O O . GLU A 1 82 ? -9.243 -7.757 24.394 1.00 70.88 82 GLU A O 1
ATOM 656 N N . LYS A 1 83 ? -9.900 -5.820 25.321 1.00 74.50 83 LYS A N 1
ATOM 657 C CA . LYS A 1 83 ? -11.326 -5.962 24.993 1.00 74.50 83 LYS A CA 1
ATOM 658 C C . LYS A 1 83 ? -11.626 -5.684 23.521 1.00 74.50 83 LYS A C 1
ATOM 660 O O . LYS A 1 83 ? -12.663 -6.118 23.021 1.00 74.50 83 LYS A O 1
ATOM 665 N N . ILE A 1 84 ? -10.733 -4.990 22.815 1.00 70.19 84 ILE A N 1
ATOM 666 C CA . ILE A 1 84 ? -10.905 -4.636 21.406 1.00 70.19 84 ILE A CA 1
ATOM 667 C C . ILE A 1 84 ? -10.062 -5.589 20.557 1.00 70.19 84 ILE A C 1
ATOM 669 O O . ILE A 1 84 ? -8.835 -5.506 20.497 1.00 70.19 84 ILE A O 1
ATOM 673 N N . LYS A 1 85 ? -10.737 -6.505 19.860 1.00 75.94 85 LYS A N 1
ATOM 674 C CA . LYS A 1 85 ? -10.097 -7.432 18.920 1.00 75.94 85 LYS A CA 1
ATOM 675 C C . LYS A 1 85 ? -10.083 -6.827 17.522 1.00 75.94 85 LYS A C 1
ATOM 677 O O . LYS A 1 85 ? -11.138 -6.599 16.939 1.00 75.94 85 LYS A O 1
ATOM 682 N N . VAL A 1 86 ? -8.890 -6.624 16.969 1.00 75.62 86 VAL A N 1
ATOM 683 C CA . VAL A 1 86 ? -8.720 -6.225 15.565 1.00 75.62 86 VAL A CA 1
ATOM 684 C C . VAL A 1 86 ? -8.722 -7.474 14.692 1.00 75.62 86 VAL A C 1
ATOM 686 O O . VAL A 1 86 ? -7.999 -8.429 14.974 1.00 75.62 86 VAL A O 1
ATOM 689 N N . ARG A 1 87 ? -9.535 -7.463 13.635 1.00 75.12 87 ARG A N 1
ATOM 690 C CA . ARG A 1 87 ? -9.535 -8.482 12.580 1.00 75.12 87 ARG A CA 1
ATOM 691 C C . ARG A 1 87 ? -9.082 -7.822 11.279 1.00 75.12 87 ARG A C 1
ATOM 693 O O . ARG A 1 87 ? -9.517 -6.706 11.000 1.00 75.12 87 ARG A O 1
ATOM 700 N N . VAL A 1 88 ? -8.185 -8.490 10.556 1.00 70.06 88 VAL A N 1
ATOM 701 C CA . VAL A 1 88 ? -7.597 -8.047 9.279 1.00 70.06 88 VAL A CA 1
ATOM 702 C C . VAL A 1 88 ? -8.039 -9.003 8.188 1.00 70.06 88 VAL A C 1
ATOM 704 O O . VAL A 1 88 ? -8.049 -10.220 8.484 1.00 70.06 88 VAL A O 1
#

Organism: Cylicostephanus goldi (NCBI:txid71465)

Foldseek 3Di:
DDDDDDDWDDDDDDVPDDDDTDRDDDPQKDKDKDDWDWDWDWDDDPDTDIDIDTDIDIDIDGNDPDDDDDDDDDDDDDDPDPVDDDDD

Radius of gyration: 21.59 Å; chains: 1; bounding box: 62×30×48 Å

Sequence (88 aa):
MNTIHFQTFLKSVSPGERFSCSLGVDTAIRIEYKPVKKYHEEVGYINKTSSTVYEQLIVVKNSRSDAALITIKQQVPRSTDEKIKVRV